Protein AF-A0A4R8L8R7-F1 (afdb_monomer)

Radius of gyration: 17.31 Å; Cα contacts (8 Å, |Δi|>4): 251; chains: 1; bounding box: 50×30×46 Å

Organism: NCBI:txid392010

Nearest PDB structures (foldseek):
  7a1i-assembly2_C  TM=5.055E-01  e=7.158E-01  Trypanosoma brucei equiperdum
  5z4b-assembly1_A  TM=5.239E-01  e=1.113E+00  Finegoldia magna
  2jwu-assembly1_A  TM=5.093E-01  e=4.180E+00  synthetic construct
  4je3-assembly1_B  TM=4.899E-01  e=2.864E+00  Saccharomyces cerevisiae
  2lhd-assembly1_A  TM=4.561E-01  e=6.498E+00  synthetic construct

Foldseek 3Di:
DAKEWEWEADPNDTFTDIDDDDDPVVVVVLVVLLVVLVVVDFLVLVVVLVVLEDEDADDPVLADALNVLVSQCSNQPDVRSLVVVQVVQLVVCVPPQPVVDDPVCRSGPDVVNCCVQAPPVRRGGYHYTPCVCVVVVVHQWYWYQYPPVSDIFIWGDDPSDTDTDD

Mean predicted aligned error: 6.73 Å

Secondary structure (DSSP, 8-state):
-EEEEEEEEETTEEEEEEEEESSHHHHHHHHHHHHHHHHH--HHHHHHHHHT-EEEE--TTT-SSHHHHHHHHHHHHHHHHHHHHHHHHHHHHTTS--TTS-TTTTT---HHHHTTTB-TTT-PBEEEE-HHHHHTT--SEEEEEETTTTEEEEEEEETTEEEE--

Sequence (166 aa):
MHNIFAGFRIQGQVHGCTYTVDSEQQFNKVNERFLNVFNSNDVASLRSIFDSIEWKSFNAEEDTESGVFLLSLLEKGIDGYRRTMRKTLKFLNQGNDHSDLPDEDKYDSTEDDLLNYINPDNGHPRLHDTASDFLDGTALQVYLVDFDTNEIHVLKREGDTMVAVK

pLDDT: mean 85.47, std 12.94, range [51.22, 97.31]

Structure (mmCIF, N/CA/C/O backbone):
data_AF-A0A4R8L8R7-F1
#
_entry.id   AF-A0A4R8L8R7-F1
#
loop_
_atom_site.group_PDB
_atom_site.id
_atom_site.type_symbol
_atom_site.label_atom_id
_atom_site.label_alt_id
_atom_site.label_comp_id
_atom_site.label_asym_id
_atom_site.label_entity_id
_atom_site.label_seq_id
_atom_site.pdbx_PDB_ins_code
_atom_site.Cartn_x
_atom_site.Cartn_y
_atom_site.Cartn_z
_atom_site.occupancy
_atom_site.B_iso_or_equiv
_atom_site.auth_seq_id
_atom_site.auth_comp_id
_atom_site.auth_asym_id
_atom_site.auth_atom_id
_atom_site.pdbx_PDB_model_num
ATOM 1 N N . MET A 1 1 ? 6.069 3.884 18.850 1.00 82.19 1 MET A N 1
ATOM 2 C CA . MET A 1 1 ? 5.828 3.575 17.429 1.00 82.19 1 MET A CA 1
ATOM 3 C C . MET A 1 1 ? 4.333 3.513 17.201 1.00 82.19 1 MET A C 1
ATOM 5 O O . MET A 1 1 ? 3.624 2.998 18.060 1.00 82.19 1 MET A O 1
ATOM 9 N N . HIS A 1 2 ? 3.872 4.103 16.106 1.00 91.31 2 HIS A N 1
ATOM 10 C CA . HIS A 1 2 ? 2.479 4.107 15.679 1.00 91.31 2 HIS A CA 1
ATOM 11 C C . HIS A 1 2 ? 2.399 3.362 14.350 1.00 91.31 2 HIS A C 1
ATOM 13 O O . HIS A 1 2 ? 3.097 3.729 13.405 1.00 91.31 2 HIS A O 1
ATOM 19 N N . ASN A 1 3 ? 1.550 2.339 14.290 1.00 93.62 3 ASN A N 1
ATOM 20 C CA . ASN A 1 3 ? 1.458 1.448 13.139 1.00 93.62 3 ASN A CA 1
ATOM 21 C C . ASN A 1 3 ? 0.131 1.675 12.413 1.00 93.62 3 ASN A C 1
ATOM 23 O O . ASN A 1 3 ? -0.929 1.717 13.047 1.00 93.62 3 ASN A O 1
ATOM 27 N N . ILE A 1 4 ? 0.193 1.797 11.091 1.00 95.94 4 ILE A N 1
ATOM 28 C CA . ILE A 1 4 ? -0.968 1.807 10.201 1.00 95.94 4 ILE A CA 1
ATOM 29 C C . ILE A 1 4 ? -0.858 0.576 9.316 1.00 95.94 4 ILE A C 1
ATOM 31 O O . ILE A 1 4 ? 0.109 0.451 8.574 1.00 95.94 4 ILE A O 1
ATOM 35 N N . PHE A 1 5 ? -1.836 -0.315 9.365 1.00 96.19 5 PHE A N 1
ATOM 36 C CA . PHE A 1 5 ? -1.918 -1.419 8.418 1.00 96.19 5 PHE A CA 1
ATOM 37 C C . PHE A 1 5 ? -2.825 -1.024 7.255 1.00 96.19 5 PHE A C 1
ATOM 39 O O . PHE A 1 5 ? -3.925 -0.508 7.465 1.00 96.19 5 PHE A O 1
ATOM 46 N N . ALA A 1 6 ? -2.378 -1.281 6.032 1.00 97.25 6 ALA A N 1
ATOM 47 C CA . ALA A 1 6 ? -3.201 -1.162 4.840 1.00 97.25 6 ALA A CA 1
ATOM 48 C C . ALA A 1 6 ? -3.121 -2.4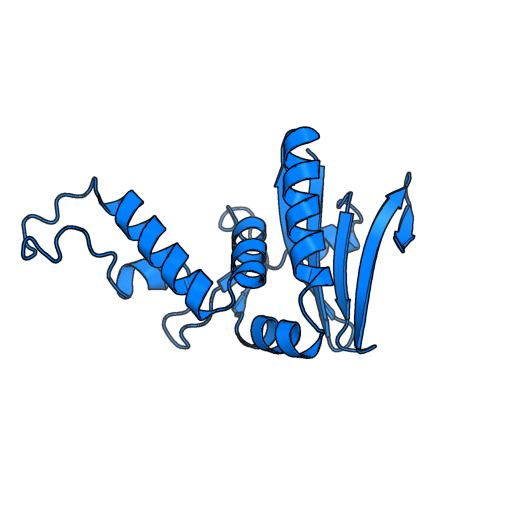56 4.038 1.00 97.25 6 ALA A C 1
ATOM 50 O O . ALA A 1 6 ? -2.035 -2.994 3.827 1.00 97.25 6 ALA A O 1
ATOM 51 N N . GLY A 1 7 ? -4.263 -2.954 3.579 1.00 96.88 7 GLY A N 1
ATOM 52 C CA . GLY A 1 7 ? -4.301 -4.233 2.894 1.00 96.88 7 GLY A CA 1
ATOM 53 C C . GLY A 1 7 ? -5.621 -4.545 2.213 1.00 96.88 7 GLY A C 1
ATOM 54 O O . GLY A 1 7 ? -6.521 -3.711 2.091 1.00 96.88 7 GLY A O 1
ATOM 55 N N . PHE A 1 8 ? -5.711 -5.790 1.779 1.00 97.31 8 PHE A N 1
ATOM 56 C CA . PHE A 1 8 ? -6.780 -6.347 0.977 1.00 97.31 8 PHE A CA 1
ATOM 57 C C . PHE A 1 8 ? -7.211 -7.684 1.574 1.00 97.31 8 PHE A C 1
ATOM 59 O O . PHE A 1 8 ? -6.364 -8.467 2.007 1.00 97.31 8 PHE A O 1
ATOM 66 N N . ARG A 1 9 ? -8.515 -7.960 1.571 1.00 97.19 9 ARG A N 1
ATOM 67 C CA . ARG A 1 9 ? -9.075 -9.278 1.862 1.00 97.19 9 ARG A CA 1
ATOM 68 C C . ARG A 1 9 ? -9.603 -9.911 0.581 1.00 97.19 9 ARG A C 1
ATOM 70 O O . ARG A 1 9 ? -10.334 -9.272 -0.174 1.00 97.19 9 ARG A O 1
ATOM 77 N N . ILE A 1 10 ? -9.211 -11.157 0.341 1.00 96.00 10 ILE A N 1
ATOM 78 C CA . ILE A 1 10 ? -9.658 -11.966 -0.790 1.00 96.00 10 ILE A CA 1
ATOM 79 C C . ILE A 1 10 ? -9.729 -13.435 -0.388 1.00 96.00 10 ILE A C 1
ATOM 81 O O . ILE A 1 10 ? -8.778 -13.98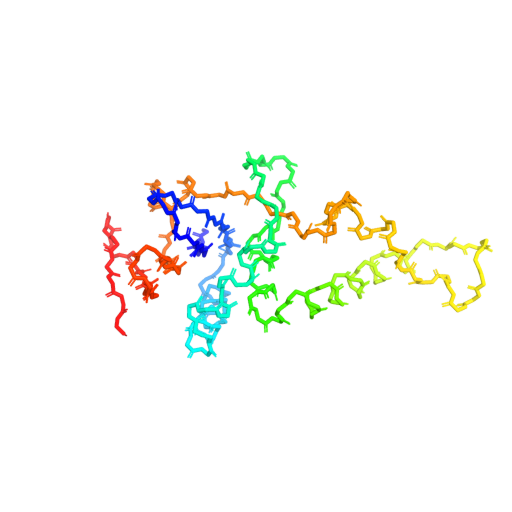4 0.163 1.00 96.00 10 ILE A O 1
ATOM 85 N N . GLN A 1 11 ? -10.856 -14.085 -0.666 1.00 95.19 11 GLN A N 1
ATOM 86 C CA . GLN A 1 11 ? -11.094 -15.495 -0.348 1.00 95.19 11 GLN A CA 1
ATOM 87 C C . GLN A 1 11 ? -10.798 -15.827 1.127 1.00 95.19 11 GLN A C 1
ATOM 89 O O . GLN A 1 11 ? -10.255 -16.884 1.450 1.00 95.19 11 GLN A O 1
ATOM 94 N N . GLY A 1 12 ? -11.142 -14.908 2.034 1.00 93.12 12 GLY A N 1
ATOM 95 C CA . GLY A 1 12 ? -10.901 -15.029 3.471 1.00 93.12 12 GLY A CA 1
ATOM 96 C C . GLY A 1 12 ? -9.447 -14.828 3.917 1.00 93.12 12 GLY A C 1
ATOM 97 O O . GLY A 1 12 ? -9.178 -14.924 5.114 1.00 93.12 12 GLY A O 1
ATOM 98 N N . GLN A 1 13 ? -8.518 -14.536 3.004 1.00 94.88 13 GLN A N 1
ATOM 99 C CA . GLN A 1 13 ? -7.118 -14.237 3.311 1.00 94.88 13 GLN A CA 1
ATOM 100 C C . GLN A 1 13 ? -6.872 -12.731 3.289 1.00 94.88 13 GLN A C 1
ATOM 102 O O . GLN A 1 13 ? -7.475 -12.018 2.491 1.00 94.88 13 GLN A O 1
ATOM 107 N N . VAL A 1 14 ? -6.000 -12.252 4.175 1.00 96.06 14 VAL A N 1
ATOM 108 C CA . VAL A 1 14 ? -5.589 -10.846 4.241 1.00 96.06 14 VAL A CA 1
ATOM 109 C C . VAL A 1 14 ? -4.157 -10.737 3.742 1.00 96.06 14 VAL A C 1
ATOM 111 O O . VAL A 1 14 ? -3.304 -11.491 4.197 1.00 96.06 14 VAL A O 1
ATOM 114 N N . HIS A 1 15 ? -3.923 -9.775 2.856 1.00 97.31 15 HIS A N 1
ATOM 115 C CA . HIS A 1 15 ? -2.604 -9.365 2.387 1.00 97.31 15 HIS A CA 1
ATOM 116 C C . HIS A 1 15 ? -2.438 -7.876 2.632 1.00 97.31 15 HIS A C 1
ATOM 118 O O . HIS A 1 15 ? -3.359 -7.104 2.358 1.00 97.31 15 HIS A O 1
ATOM 124 N N . GLY A 1 16 ? -1.290 -7.434 3.120 1.00 96.62 16 GLY A N 1
ATOM 125 C CA . GLY A 1 16 ? -1.083 -6.006 3.313 1.00 96.62 16 GLY A CA 1
ATOM 126 C C . GLY A 1 16 ? 0.287 -5.656 3.837 1.00 96.62 16 GLY A C 1
ATOM 127 O O . GLY A 1 16 ? 1.128 -6.517 4.062 1.00 96.62 16 GLY A O 1
ATOM 128 N N . CYS A 1 17 ? 0.498 -4.363 4.027 1.00 96.25 17 CYS A N 1
ATOM 129 C CA . CYS A 1 17 ? 1.744 -3.836 4.548 1.00 96.25 17 CYS A CA 1
ATOM 130 C C . CYS A 1 17 ? 1.475 -2.902 5.728 1.00 96.25 17 CYS A C 1
ATOM 132 O O . CYS A 1 17 ? 0.499 -2.143 5.747 1.00 96.25 17 CYS A O 1
ATOM 134 N N . THR A 1 18 ? 2.395 -2.913 6.684 1.00 95.12 18 THR A N 1
ATOM 135 C CA . THR A 1 18 ? 2.384 -2.047 7.855 1.00 95.12 18 THR A CA 1
ATOM 136 C C . THR A 1 18 ? 3.291 -0.855 7.597 1.00 95.12 18 THR A C 1
ATOM 138 O O . THR A 1 18 ? 4.461 -0.990 7.249 1.00 95.12 18 THR A 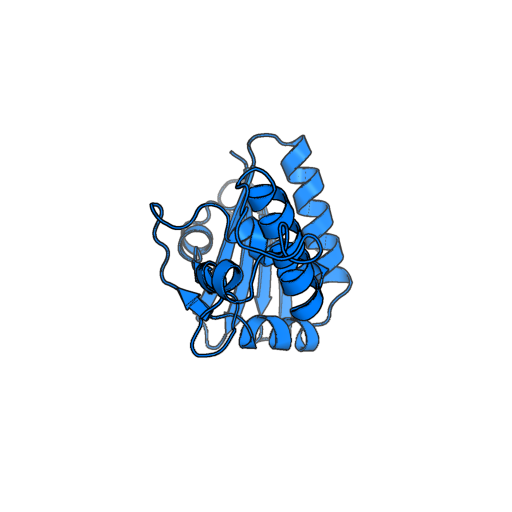O 1
ATOM 141 N N . TYR A 1 19 ? 2.748 0.342 7.778 1.00 95.12 19 TYR A N 1
ATOM 142 C CA . TYR A 1 19 ? 3.499 1.583 7.813 1.00 95.12 19 TYR A CA 1
ATOM 143 C C . TYR A 1 19 ? 3.750 1.960 9.275 1.00 95.12 19 TYR A C 1
ATOM 145 O O . TYR A 1 19 ? 2.816 2.287 10.013 1.00 95.12 19 TYR A O 1
ATOM 153 N N . THR A 1 20 ? 5.020 1.973 9.674 1.00 92.62 20 THR A N 1
ATOM 154 C CA . THR A 1 20 ? 5.453 2.351 11.025 1.00 92.62 20 THR A CA 1
ATOM 155 C C . THR A 1 20 ? 5.990 3.780 11.047 1.00 92.62 20 THR A C 1
ATOM 157 O O . THR A 1 20 ? 6.777 4.171 10.187 1.00 92.62 20 THR A O 1
ATOM 160 N N . VAL A 1 21 ? 5.573 4.576 12.035 1.00 93.25 21 VAL A N 1
ATOM 161 C CA . VAL A 1 21 ? 6.103 5.929 12.280 1.00 93.25 21 VAL A CA 1
ATOM 162 C C . VAL A 1 21 ? 6.379 6.182 13.759 1.00 93.25 21 VAL A C 1
ATOM 164 O O . VAL A 1 21 ? 5.750 5.608 14.654 1.00 93.25 21 VAL A O 1
ATOM 167 N N . ASP A 1 22 ? 7.292 7.111 14.033 1.00 92.88 22 ASP A N 1
ATOM 168 C CA . ASP A 1 22 ? 7.793 7.348 15.390 1.00 92.88 22 ASP A CA 1
ATOM 169 C C . ASP A 1 22 ? 7.050 8.446 16.153 1.00 92.88 22 ASP A C 1
ATOM 171 O O . ASP A 1 22 ? 7.153 8.527 17.376 1.00 92.88 22 ASP A O 1
ATOM 175 N N . SER A 1 23 ? 6.253 9.267 15.466 1.00 94.19 23 SER A N 1
ATOM 176 C CA . SER A 1 23 ? 5.557 10.404 16.077 1.00 94.19 23 SER A CA 1
ATOM 177 C C . SER A 1 23 ? 4.079 10.463 15.707 1.00 94.19 23 SER A C 1
ATOM 179 O O . SER A 1 23 ? 3.683 10.108 14.598 1.00 94.19 23 SER A O 1
ATOM 181 N N . GLU A 1 24 ? 3.267 10.983 16.628 1.00 94.06 24 GLU A N 1
ATOM 182 C CA . GLU A 1 24 ? 1.833 11.207 16.416 1.00 94.06 24 GLU A CA 1
ATOM 183 C C . GLU A 1 24 ? 1.571 12.182 15.253 1.00 94.06 24 GLU A C 1
ATOM 185 O O . GLU A 1 24 ? 0.660 11.986 14.454 1.00 94.06 24 GLU A O 1
ATOM 190 N N . GLN A 1 25 ? 2.417 13.204 15.087 1.00 94.88 25 GLN A N 1
ATOM 191 C CA . GLN A 1 25 ? 2.298 14.147 13.973 1.00 94.88 25 GLN A CA 1
ATOM 192 C C . GLN A 1 25 ? 2.497 13.462 12.611 1.00 94.88 25 GLN A C 1
ATOM 194 O O . GLN A 1 25 ? 1.733 13.711 11.677 1.00 94.88 25 GLN A O 1
ATOM 199 N N . GLN A 1 26 ? 3.512 12.598 12.483 1.00 95.00 26 GLN A N 1
ATOM 200 C CA . GLN A 1 26 ? 3.713 11.812 11.262 1.00 95.00 26 GLN A CA 1
ATOM 201 C C . GLN A 1 26 ? 2.578 10.814 11.059 1.00 95.00 26 GLN A C 1
ATOM 203 O O . GLN A 1 26 ? 2.105 10.678 9.934 1.00 95.00 26 GLN A O 1
ATOM 208 N N . PHE A 1 27 ? 2.113 10.173 12.134 1.00 95.31 27 PHE A N 1
ATOM 209 C CA . PHE A 1 27 ? 0.975 9.261 12.088 1.00 95.31 27 PHE A CA 1
ATOM 210 C C . PHE A 1 27 ? -0.254 9.949 11.507 1.00 95.31 27 PHE A C 1
ATOM 212 O O . PHE A 1 27 ? -0.781 9.475 10.509 1.00 95.31 27 PHE A O 1
ATOM 219 N N . ASN A 1 28 ? -0.647 11.108 12.040 1.00 95.56 28 ASN A N 1
ATOM 220 C CA . ASN A 1 28 ? -1.803 11.855 11.546 1.00 95.56 28 ASN A CA 1
ATOM 221 C C . ASN A 1 28 ? -1.654 12.223 10.063 1.00 95.56 28 ASN A C 1
ATOM 223 O O . ASN A 1 28 ? -2.578 12.018 9.281 1.00 95.56 28 ASN A O 1
ATOM 227 N N . LYS A 1 29 ? -0.462 12.667 9.645 1.00 96.44 29 LYS A N 1
ATOM 228 C CA . LYS A 1 29 ? -0.183 12.995 8.240 1.00 96.44 29 LYS A CA 1
ATOM 229 C C . LYS A 1 29 ? -0.293 11.780 7.311 1.00 96.44 29 LYS A C 1
ATOM 231 O O . LYS A 1 29 ? -0.824 11.894 6.211 1.00 96.44 29 LYS A O 1
ATOM 236 N N . VAL A 1 30 ? 0.252 10.629 7.706 1.00 95.44 30 VAL A N 1
ATOM 237 C CA . VAL A 1 30 ? 0.178 9.394 6.904 1.00 95.44 30 VAL A CA 1
ATOM 238 C C . VAL A 1 30 ? -1.251 8.850 6.898 1.00 95.44 30 VAL A C 1
ATOM 240 O O . VAL A 1 30 ? -1.749 8.438 5.854 1.00 9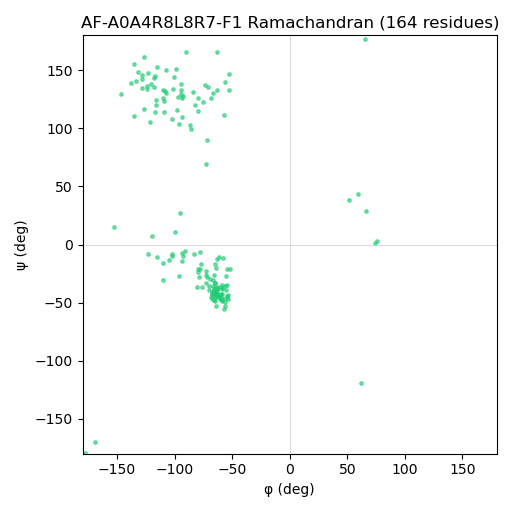5.44 30 VAL A O 1
ATOM 243 N N . ASN A 1 31 ? -1.941 8.931 8.032 1.00 95.50 31 ASN A N 1
ATOM 244 C CA . ASN A 1 31 ? -3.333 8.542 8.183 1.00 95.50 31 ASN A CA 1
ATOM 245 C C . ASN A 1 31 ? -4.259 9.323 7.237 1.00 95.50 31 ASN A C 1
ATOM 247 O O . ASN A 1 31 ? -5.066 8.725 6.534 1.00 95.50 31 ASN A O 1
ATOM 251 N N . GLU A 1 32 ? -4.096 10.646 7.151 1.00 96.06 32 GLU A N 1
ATOM 252 C CA . GLU A 1 32 ? -4.833 11.489 6.199 1.00 96.06 32 GLU A CA 1
ATOM 253 C C . GLU A 1 32 ? -4.599 11.074 4.740 1.00 96.06 32 GLU A C 1
ATOM 255 O O . GLU A 1 32 ? -5.528 11.090 3.934 1.00 96.06 32 GLU A O 1
ATOM 260 N N . ARG A 1 33 ? -3.375 10.663 4.385 1.00 96.88 33 ARG A N 1
ATOM 261 C CA . ARG A 1 33 ? -3.066 10.175 3.031 1.00 96.88 33 ARG A CA 1
ATOM 262 C C . ARG A 1 33 ? -3.810 8.881 2.715 1.00 96.88 33 ARG A C 1
ATOM 264 O O . ARG A 1 33 ? -4.429 8.797 1.658 1.00 96.88 33 ARG A O 1
ATOM 271 N N . PHE A 1 34 ? -3.815 7.917 3.637 1.00 96.06 34 PHE A N 1
ATOM 272 C CA . PHE A 1 34 ? -4.612 6.698 3.481 1.00 96.06 34 PHE A CA 1
ATOM 273 C C . PHE A 1 34 ? -6.112 7.004 3.391 1.00 96.06 34 PHE A C 1
ATOM 275 O O . PHE A 1 34 ? -6.765 6.519 2.471 1.00 96.06 34 PHE A O 1
ATOM 282 N N . LEU A 1 35 ? -6.657 7.870 4.253 1.00 94.69 35 LEU A N 1
ATOM 283 C CA . LEU A 1 35 ? -8.061 8.296 4.150 1.00 94.69 35 LEU A CA 1
ATOM 284 C C . LEU A 1 35 ? -8.379 8.875 2.771 1.00 94.69 35 LEU A C 1
ATOM 286 O O . LEU A 1 35 ? -9.378 8.503 2.163 1.00 94.69 35 LEU A O 1
ATOM 290 N N . ASN A 1 36 ? -7.522 9.753 2.250 1.00 95.25 36 ASN A N 1
ATOM 291 C CA . ASN A 1 36 ? -7.730 10.359 0.938 1.00 95.25 36 ASN A CA 1
ATOM 292 C C . ASN A 1 36 ? -7.740 9.316 -0.183 1.00 95.25 36 ASN A C 1
ATOM 294 O O . ASN A 1 36 ? -8.616 9.371 -1.044 1.00 95.25 36 ASN A O 1
ATOM 298 N N . VAL A 1 37 ? -6.815 8.352 -0.165 1.00 93.62 37 VAL A N 1
ATOM 299 C CA . VAL A 1 37 ? -6.796 7.233 -1.120 1.00 93.62 37 VAL A CA 1
ATOM 300 C C . VAL A 1 37 ? -8.114 6.466 -1.071 1.00 93.62 37 VAL A C 1
ATOM 302 O O . VAL A 1 37 ? -8.777 6.322 -2.094 1.00 93.62 37 VAL A O 1
ATOM 305 N N . PHE A 1 38 ? -8.505 5.986 0.107 1.00 90.94 38 PHE A N 1
ATOM 306 C CA . PHE A 1 38 ? -9.645 5.081 0.243 1.00 90.94 38 PHE A CA 1
ATOM 307 C C . PHE A 1 38 ? -10.994 5.792 0.041 1.00 90.94 38 PHE A C 1
ATOM 309 O O . PHE A 1 38 ? -11.955 5.154 -0.370 1.00 90.94 38 PHE A O 1
ATOM 316 N N . ASN A 1 39 ? -11.061 7.112 0.241 1.00 90.12 39 ASN A N 1
ATOM 317 C CA . ASN A 1 39 ? -12.239 7.923 -0.087 1.00 90.12 39 ASN A CA 1
ATOM 318 C C . ASN A 1 39 ? -12.350 8.275 -1.579 1.00 90.12 39 ASN A C 1
ATOM 320 O O . ASN A 1 39 ? -13.435 8.617 -2.046 1.00 90.12 39 ASN A O 1
ATOM 324 N N . SER A 1 40 ? -11.235 8.270 -2.317 1.00 89.44 40 SER A N 1
ATOM 325 C CA . SER A 1 40 ? -11.186 8.695 -3.726 1.00 89.44 40 SER A CA 1
ATOM 326 C C . SER A 1 40 ? -11.148 7.543 -4.728 1.00 89.44 40 SER A C 1
ATOM 328 O O . SER A 1 40 ? -11.280 7.787 -5.926 1.00 89.44 40 SER A O 1
ATOM 330 N N . ASN A 1 41 ? -10.997 6.306 -4.256 1.00 89.25 41 ASN A N 1
ATOM 331 C CA . ASN A 1 41 ? -10.954 5.110 -5.087 1.00 89.25 41 ASN A CA 1
ATOM 332 C C . ASN A 1 41 ? -12.130 4.187 -4.767 1.00 89.25 41 ASN A C 1
ATOM 334 O O . ASN A 1 41 ? -12.537 4.056 -3.615 1.00 89.25 41 ASN A O 1
ATOM 338 N N . ASP A 1 42 ? -12.649 3.513 -5.790 1.00 91.81 42 ASP A N 1
ATOM 339 C CA . ASP A 1 42 ? -13.604 2.426 -5.612 1.00 91.81 42 ASP A CA 1
ATOM 340 C C . ASP A 1 42 ? -12.890 1.070 -5.478 1.00 91.81 42 ASP A C 1
ATOM 342 O O . ASP A 1 42 ? -11.704 0.912 -5.785 1.00 91.81 42 ASP A O 1
ATOM 346 N N . VAL A 1 43 ? -13.632 0.062 -5.015 1.00 93.56 43 VAL A N 1
ATOM 347 C CA . VAL A 1 43 ? -13.105 -1.297 -4.815 1.00 93.56 43 VAL A CA 1
ATOM 348 C C . VAL A 1 43 ? -12.565 -1.892 -6.122 1.00 93.56 43 VAL A C 1
ATOM 350 O O . VAL A 1 43 ? -11.551 -2.587 -6.107 1.00 93.56 43 VAL A O 1
ATOM 353 N N . ALA A 1 44 ? -13.184 -1.585 -7.267 1.00 92.94 44 ALA A N 1
ATOM 354 C CA . ALA A 1 44 ? -12.751 -2.083 -8.572 1.00 92.94 44 ALA A CA 1
ATOM 355 C C . ALA A 1 44 ? -11.373 -1.532 -8.984 1.00 92.94 44 ALA A C 1
ATOM 357 O O . ALA A 1 44 ? -10.515 -2.284 -9.449 1.00 92.94 44 ALA A O 1
ATOM 358 N N . SER A 1 45 ? -11.127 -0.240 -8.767 1.00 91.50 45 SER A N 1
ATOM 359 C CA . SER A 1 45 ? -9.832 0.396 -9.029 1.00 91.50 45 SER A CA 1
ATOM 360 C C . SER A 1 45 ? -8.748 -0.167 -8.111 1.00 91.50 45 SER A C 1
ATOM 362 O O . SER A 1 45 ? -7.648 -0.487 -8.563 1.00 91.50 45 SER A O 1
ATOM 364 N N . LEU A 1 46 ? -9.077 -0.371 -6.833 1.00 94.81 46 LEU A N 1
ATOM 365 C CA . LEU A 1 46 ? -8.172 -0.970 -5.848 1.00 94.81 46 LEU A CA 1
ATOM 366 C C . LEU A 1 46 ? -7.873 -2.444 -6.155 1.00 94.81 46 LEU A C 1
ATOM 368 O O . LEU A 1 46 ? -6.760 -2.907 -5.902 1.00 94.81 46 LEU A O 1
ATOM 372 N N . ARG A 1 47 ? -8.818 -3.168 -6.768 1.00 95.69 47 ARG A N 1
ATOM 373 C CA . ARG A 1 47 ? -8.596 -4.541 -7.234 1.00 95.69 47 ARG A CA 1
ATOM 374 C C . ARG A 1 47 ? -7.531 -4.622 -8.323 1.00 95.69 47 ARG A C 1
ATOM 376 O O . ARG A 1 47 ? -6.660 -5.480 -8.245 1.00 95.69 47 ARG A O 1
ATOM 383 N N . SER A 1 48 ? -7.548 -3.695 -9.279 1.00 93.81 48 SER A N 1
ATOM 384 C CA . SER A 1 48 ? -6.516 -3.614 -10.324 1.00 93.81 48 SER A CA 1
ATOM 385 C C . SER A 1 48 ? -5.110 -3.414 -9.739 1.00 93.81 48 SER A C 1
ATOM 387 O O . SER A 1 48 ? -4.142 -4.026 -10.195 1.00 93.81 48 SER A O 1
ATOM 389 N N . ILE A 1 49 ? -4.996 -2.602 -8.680 1.00 94.81 49 ILE A N 1
ATOM 390 C CA . ILE A 1 49 ? -3.732 -2.413 -7.957 1.00 94.81 49 ILE A CA 1
ATOM 391 C C . ILE A 1 49 ? -3.310 -3.714 -7.269 1.00 94.81 49 ILE A C 1
ATOM 393 O O . ILE A 1 49 ? -2.163 -4.124 -7.428 1.00 94.81 49 ILE A O 1
ATOM 397 N N . PHE A 1 50 ? -4.225 -4.376 -6.554 1.00 96.12 50 PHE A N 1
ATOM 398 C CA . PHE A 1 50 ? -3.950 -5.654 -5.894 1.00 96.12 50 PHE A CA 1
ATOM 399 C C . PHE A 1 50 ? -3.441 -6.720 -6.874 1.00 96.12 50 PHE A C 1
ATOM 401 O O . PHE A 1 50 ? -2.399 -7.321 -6.626 1.00 96.12 50 PHE A O 1
ATOM 408 N N . ASP A 1 51 ? -4.126 -6.909 -8.006 1.00 95.31 51 ASP A N 1
ATOM 409 C CA . ASP A 1 51 ? -3.769 -7.922 -9.011 1.00 95.31 51 ASP A CA 1
ATOM 410 C C . ASP A 1 51 ? -2.405 -7.637 -9.682 1.00 95.31 51 ASP A C 1
ATOM 412 O O . ASP A 1 51 ? -1.797 -8.523 -10.285 1.00 95.31 51 ASP A O 1
ATOM 416 N N . SER A 1 52 ? -1.904 -6.404 -9.563 1.00 94.06 52 SER A N 1
ATOM 417 C CA . SER A 1 52 ? -0.611 -5.980 -10.105 1.00 94.06 52 SER A CA 1
ATOM 418 C C . SER A 1 52 ? 0.553 -6.154 -9.123 1.00 94.06 52 SER A C 1
ATOM 420 O O . SER A 1 52 ? 1.691 -5.908 -9.510 1.00 94.06 52 SER A O 1
ATOM 422 N N . ILE A 1 53 ? 0.305 -6.540 -7.868 1.00 94.56 53 ILE A N 1
ATOM 423 C CA . ILE A 1 53 ? 1.340 -6.725 -6.839 1.00 94.56 53 ILE A CA 1
ATOM 424 C C . ILE A 1 53 ? 1.763 -8.197 -6.790 1.00 94.56 53 ILE A C 1
ATOM 426 O O . ILE A 1 53 ? 0.933 -9.103 -6.825 1.00 94.56 53 ILE A O 1
ATOM 430 N N . GLU A 1 54 ? 3.064 -8.449 -6.663 1.00 93.69 54 GLU A N 1
ATOM 431 C CA . GLU A 1 54 ? 3.571 -9.744 -6.215 1.00 93.69 54 GLU A CA 1
ATOM 432 C C . GLU A 1 54 ? 3.792 -9.712 -4.698 1.00 93.69 54 GLU A C 1
ATOM 434 O O . GLU A 1 54 ? 4.723 -9.071 -4.205 1.00 93.69 54 GLU A O 1
ATOM 439 N N . TRP A 1 55 ? 2.955 -10.442 -3.963 1.00 94.00 55 TRP A N 1
ATOM 440 C CA . TRP A 1 55 ? 3.087 -10.592 -2.517 1.00 94.00 55 TRP A CA 1
ATOM 441 C C . TRP A 1 55 ? 4.162 -11.622 -2.167 1.00 94.00 55 TRP A C 1
ATOM 443 O O . TRP A 1 55 ? 4.127 -12.769 -2.621 1.00 94.00 55 TRP A O 1
ATOM 453 N N . LYS A 1 56 ? 5.120 -11.212 -1.339 1.00 92.69 56 LYS A N 1
ATOM 454 C CA . LYS A 1 56 ? 6.153 -12.072 -0.759 1.00 92.69 56 LYS A CA 1
ATOM 455 C C . LYS A 1 56 ? 5.873 -12.284 0.719 1.00 92.69 56 LYS A C 1
ATOM 457 O O . LYS A 1 56 ? 5.350 -11.401 1.388 1.00 92.69 56 LYS A O 1
ATOM 462 N N . SER A 1 57 ? 6.270 -13.438 1.248 1.00 90.81 57 SER A N 1
ATOM 463 C CA . SER A 1 57 ? 6.285 -13.635 2.697 1.00 90.81 57 SER A CA 1
ATOM 464 C C . SER A 1 57 ? 7.144 -12.558 3.359 1.00 90.81 57 SER A C 1
ATOM 466 O O . SER A 1 57 ? 8.195 -12.179 2.831 1.00 90.81 57 SER A O 1
ATOM 468 N N . PHE A 1 58 ? 6.684 -12.053 4.501 1.00 90.00 58 PHE A N 1
ATOM 469 C CA . PHE A 1 58 ? 7.441 -11.062 5.245 1.00 90.00 58 PHE A CA 1
ATOM 470 C C . PHE A 1 58 ? 8.777 -11.620 5.729 1.00 90.00 58 PHE A C 1
ATOM 472 O O . PHE A 1 58 ? 8.853 -12.715 6.290 1.00 90.00 58 PHE A O 1
ATOM 479 N N . ASN A 1 59 ? 9.820 -10.826 5.512 1.00 86.44 59 ASN A N 1
ATOM 480 C CA . ASN A 1 59 ? 11.154 -11.048 6.030 1.00 86.44 59 ASN A CA 1
ATOM 481 C C . ASN A 1 59 ? 11.670 -9.710 6.567 1.00 86.44 59 ASN A C 1
ATOM 483 O O . ASN A 1 59 ? 11.943 -8.802 5.790 1.00 86.44 59 ASN A O 1
ATOM 487 N N . ALA A 1 60 ? 11.809 -9.592 7.888 1.00 83.94 60 ALA A N 1
ATOM 488 C CA . ALA A 1 60 ? 12.231 -8.351 8.537 1.00 83.94 60 ALA A CA 1
ATOM 489 C C . ALA A 1 60 ? 13.658 -7.906 8.161 1.00 83.94 60 ALA A C 1
ATOM 491 O O . ALA A 1 60 ? 13.998 -6.742 8.348 1.00 83.94 60 ALA A O 1
ATOM 492 N N . GLU A 1 61 ? 14.500 -8.816 7.659 1.00 84.00 61 GLU A N 1
ATOM 493 C CA . GLU A 1 61 ? 15.844 -8.476 7.174 1.00 84.00 61 GLU A CA 1
ATOM 494 C C . GLU A 1 61 ? 15.818 -7.834 5.777 1.00 84.00 61 GLU A C 1
ATOM 496 O O . GLU A 1 61 ? 16.762 -7.140 5.403 1.00 84.00 61 GLU A O 1
ATOM 501 N N . GLU A 1 62 ? 14.743 -8.052 5.014 1.00 77.44 62 GLU A N 1
ATOM 502 C CA . GLU A 1 62 ? 14.591 -7.598 3.625 1.00 77.44 62 GLU A CA 1
ATOM 503 C C . GLU A 1 62 ? 13.556 -6.474 3.480 1.00 77.44 62 GLU A C 1
ATOM 505 O O . GLU A 1 62 ? 13.693 -5.617 2.607 1.00 77.44 62 GLU A O 1
ATOM 510 N N . ASP A 1 63 ? 12.530 -6.449 4.333 1.00 80.06 63 ASP A N 1
ATOM 511 C CA . ASP A 1 63 ? 11.461 -5.460 4.268 1.00 80.06 63 ASP A CA 1
ATOM 512 C C . ASP A 1 63 ? 11.828 -4.183 5.020 1.00 80.06 63 ASP A C 1
ATOM 514 O O . ASP A 1 63 ? 11.698 -4.080 6.241 1.00 80.06 63 ASP A O 1
ATOM 518 N N . THR A 1 64 ? 12.265 -3.181 4.270 1.00 73.44 64 THR A N 1
ATOM 519 C CA . THR A 1 64 ? 12.577 -1.867 4.831 1.00 73.44 64 THR A CA 1
ATOM 520 C C . THR A 1 64 ? 11.425 -0.875 4.693 1.00 73.44 64 THR A C 1
ATOM 522 O O . THR A 1 64 ? 11.324 0.045 5.504 1.00 73.44 64 THR A O 1
ATOM 525 N N . GLU A 1 65 ? 10.557 -1.023 3.683 1.00 86.50 65 GLU A N 1
ATOM 526 C CA . GLU A 1 65 ? 9.654 0.057 3.258 1.00 86.50 65 GLU A CA 1
ATOM 527 C C . GLU A 1 65 ? 8.334 -0.404 2.589 1.00 86.50 65 GLU A C 1
ATOM 529 O O . GLU A 1 65 ? 7.643 0.428 1.993 1.00 86.50 65 GLU A O 1
ATOM 534 N N . SER A 1 66 ? 7.905 -1.676 2.682 1.00 90.81 66 SER A N 1
ATOM 535 C CA . SER A 1 66 ? 6.707 -2.155 1.949 1.00 90.81 66 SER A CA 1
ATOM 536 C C . SER A 1 66 ? 5.435 -1.341 2.243 1.00 90.81 66 SER A C 1
ATOM 538 O O . SER A 1 66 ? 4.664 -1.048 1.327 1.00 90.81 66 SER A O 1
ATOM 540 N N . GLY A 1 67 ? 5.239 -0.866 3.48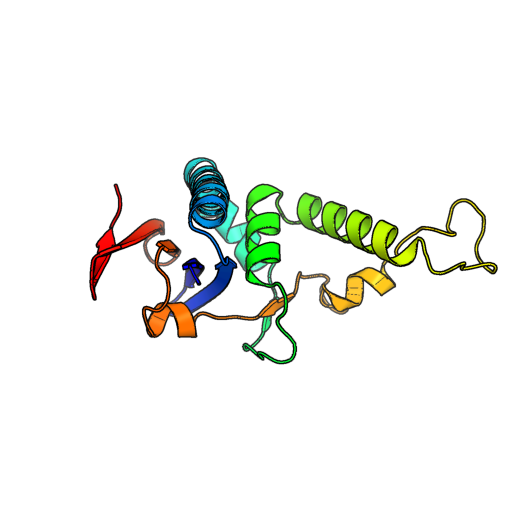1 1.00 91.81 67 GLY A N 1
ATOM 541 C CA . GLY A 1 67 ? 4.132 0.040 3.829 1.00 91.81 67 GLY A CA 1
ATOM 542 C C . GLY A 1 67 ? 4.187 1.394 3.106 1.00 91.81 67 GLY A C 1
ATOM 543 O O . GLY A 1 67 ? 3.157 1.921 2.673 1.00 91.81 67 GLY A O 1
ATOM 544 N N . VAL A 1 68 ? 5.390 1.946 2.916 1.00 92.50 68 VAL A N 1
ATOM 545 C CA . VAL A 1 68 ? 5.623 3.188 2.158 1.00 92.50 68 VAL A CA 1
ATOM 546 C C . VAL A 1 68 ? 5.301 2.974 0.684 1.00 92.50 68 VAL A C 1
ATOM 548 O O . VAL A 1 68 ? 4.640 3.804 0.049 1.00 92.50 68 VAL A O 1
ATOM 551 N N . PHE A 1 69 ? 5.752 1.845 0.141 1.00 91.62 69 PHE A N 1
ATOM 552 C CA . PHE A 1 69 ? 5.549 1.493 -1.255 1.00 91.62 69 PHE A CA 1
ATOM 553 C C . PHE A 1 69 ? 4.084 1.222 -1.569 1.00 91.62 69 PHE A C 1
ATOM 555 O O . PHE A 1 69 ? 3.593 1.740 -2.573 1.00 91.62 69 PHE A O 1
ATOM 562 N N . LEU A 1 70 ? 3.366 0.520 -0.689 1.00 95.06 70 LEU A N 1
ATOM 563 C CA . LEU A 1 70 ? 1.932 0.298 -0.836 1.00 95.06 70 LEU A CA 1
ATOM 564 C C . LEU A 1 70 ? 1.158 1.620 -0.863 1.00 95.06 70 LEU A C 1
ATOM 566 O O . LEU A 1 70 ? 0.345 1.830 -1.759 1.00 95.06 70 LEU A O 1
ATOM 570 N N . LEU A 1 71 ? 1.441 2.554 0.052 1.00 95.69 71 LEU A N 1
ATOM 571 C CA . LEU A 1 71 ? 0.789 3.868 0.032 1.00 95.69 71 LEU A CA 1
ATOM 572 C C . LEU A 1 71 ? 1.060 4.620 -1.283 1.00 95.69 71 LEU A C 1
ATOM 574 O O . LEU A 1 71 ? 0.146 5.190 -1.872 1.00 95.69 71 LEU A O 1
ATOM 578 N N . SER A 1 72 ? 2.300 4.592 -1.775 1.00 93.31 72 SER A N 1
ATOM 579 C CA . SER A 1 72 ? 2.667 5.227 -3.049 1.00 93.31 72 SER A CA 1
ATOM 580 C C . SER A 1 72 ? 1.958 4.583 -4.251 1.00 93.31 72 SER A C 1
ATOM 582 O O . SER A 1 72 ? 1.489 5.298 -5.139 1.00 93.31 72 SER A O 1
ATOM 584 N N . LEU A 1 73 ? 1.843 3.248 -4.269 1.00 93.62 73 LEU A N 1
ATOM 585 C CA . LEU A 1 73 ? 1.074 2.491 -5.266 1.00 93.62 73 LEU A CA 1
ATOM 586 C C . LEU A 1 73 ? -0.392 2.908 -5.268 1.00 93.62 73 LEU A C 1
ATOM 588 O O . LEU A 1 73 ? -0.948 3.203 -6.324 1.00 93.62 73 LEU A O 1
ATOM 592 N N . LEU A 1 74 ? -0.993 2.980 -4.086 1.00 94.81 74 LEU A N 1
ATOM 593 C CA . LEU A 1 74 ? -2.385 3.357 -3.909 1.00 94.81 74 LEU A CA 1
ATOM 594 C C . LEU A 1 74 ? -2.673 4.809 -4.330 1.00 94.81 74 LEU A C 1
ATOM 596 O O . LEU A 1 74 ? -3.694 5.081 -4.952 1.00 94.81 74 LEU A O 1
ATOM 600 N N . GLU A 1 75 ? -1.771 5.748 -4.039 1.00 94.38 75 GLU A N 1
ATOM 601 C CA . GLU A 1 75 ? -1.940 7.163 -4.404 1.00 94.38 75 GLU A CA 1
ATOM 602 C C . GLU A 1 75 ? -1.761 7.441 -5.899 1.00 94.38 75 GLU A C 1
ATOM 604 O O . GLU A 1 75 ? -2.348 8.383 -6.434 1.00 94.38 75 GLU A O 1
ATOM 609 N N . LYS A 1 76 ? -0.876 6.694 -6.566 1.00 91.38 76 LYS A N 1
ATOM 610 C CA . LYS A 1 76 ? -0.387 7.040 -7.910 1.00 91.38 76 LYS A CA 1
ATOM 611 C C . LYS A 1 76 ? -0.793 6.040 -8.989 1.00 91.38 76 LYS A C 1
ATOM 613 O O . LYS A 1 76 ? -0.565 6.314 -10.170 1.00 91.38 76 LYS A O 1
ATOM 618 N N . GLY A 1 77 ? -1.323 4.884 -8.597 1.00 90.75 77 GLY A N 1
ATOM 619 C CA . GLY A 1 77 ? -1.463 3.724 -9.468 1.00 90.75 77 GLY A CA 1
ATOM 620 C C . GLY A 1 77 ? -0.110 3.147 -9.905 1.00 90.75 77 GLY A C 1
ATOM 621 O O . GLY A 1 77 ? 0.963 3.686 -9.613 1.00 90.75 77 GLY A O 1
ATOM 622 N N . ILE A 1 78 ? -0.162 2.045 -10.654 1.00 88.25 78 ILE A N 1
ATOM 623 C CA . ILE A 1 78 ? 1.017 1.260 -11.057 1.00 88.25 78 ILE A CA 1
ATOM 624 C C . ILE A 1 78 ? 2.028 2.091 -11.859 1.00 88.25 78 ILE A C 1
ATOM 626 O O . ILE A 1 78 ? 3.215 2.133 -11.525 1.00 88.25 78 ILE A O 1
ATOM 630 N N . ASP A 1 79 ? 1.567 2.818 -12.877 1.00 86.50 79 ASP A N 1
ATOM 631 C CA . ASP A 1 79 ? 2.443 3.623 -13.737 1.00 86.50 79 ASP A CA 1
ATOM 632 C C . ASP A 1 79 ? 3.080 4.796 -12.984 1.00 86.50 79 ASP A C 1
ATOM 634 O O . ASP A 1 79 ? 4.262 5.116 -13.162 1.00 86.50 79 ASP A O 1
ATOM 638 N N . GLY A 1 80 ? 2.300 5.449 -12.121 1.00 86.19 80 GLY A N 1
ATOM 639 C CA . GLY A 1 80 ? 2.770 6.571 -11.319 1.00 86.19 80 GLY A CA 1
ATOM 640 C C . GLY A 1 80 ? 3.761 6.138 -10.236 1.00 86.19 80 GLY A C 1
ATOM 641 O O . GLY A 1 80 ? 4.737 6.855 -9.977 1.00 86.19 80 GLY A O 1
ATOM 642 N N . TYR A 1 81 ? 3.564 4.955 -9.653 1.00 88.00 81 TYR A N 1
ATOM 643 C CA . TYR A 1 81 ? 4.515 4.324 -8.744 1.00 88.00 81 TYR A CA 1
ATOM 644 C C . TYR A 1 81 ? 5.827 3.986 -9.452 1.00 88.00 81 TYR A C 1
ATOM 646 O O . TYR A 1 81 ? 6.875 4.474 -9.033 1.00 88.00 81 TYR A O 1
ATOM 654 N N . ARG A 1 82 ? 5.782 3.264 -10.580 1.00 84.31 82 ARG A N 1
ATOM 655 C CA . ARG A 1 82 ? 6.974 2.928 -11.382 1.00 84.31 82 ARG A CA 1
ATOM 656 C C . ARG A 1 82 ? 7.780 4.168 -11.761 1.00 84.31 82 ARG A C 1
ATOM 658 O O . ARG A 1 82 ? 9.001 4.193 -11.621 1.00 84.31 82 ARG A O 1
ATOM 665 N N . ARG A 1 83 ? 7.099 5.241 -12.179 1.00 83.38 83 ARG A N 1
ATOM 666 C CA . ARG A 1 83 ? 7.743 6.528 -12.489 1.00 83.38 83 ARG A CA 1
ATOM 667 C C . ARG A 1 83 ? 8.400 7.159 -11.261 1.00 83.38 83 ARG A C 1
ATOM 669 O O . ARG A 1 83 ? 9.453 7.776 -11.387 1.00 83.38 83 ARG A O 1
ATOM 676 N N . THR A 1 84 ? 7.765 7.052 -10.09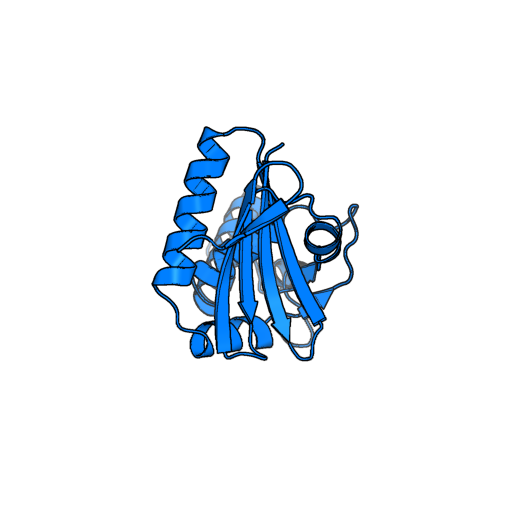8 1.00 83.56 84 THR A N 1
ATOM 677 C CA . THR A 1 84 ? 8.301 7.573 -8.834 1.00 83.56 84 THR A CA 1
ATOM 678 C C . THR A 1 84 ? 9.530 6.777 -8.410 1.00 83.56 84 THR A C 1
ATOM 680 O O . THR A 1 84 ? 10.550 7.387 -8.115 1.00 83.56 84 THR A O 1
ATOM 683 N N . MET A 1 85 ? 9.473 5.446 -8.485 1.00 81.44 85 MET A N 1
ATOM 684 C CA . MET A 1 85 ? 10.596 4.571 -8.155 1.00 81.44 85 MET A CA 1
ATOM 685 C C . MET A 1 85 ? 11.804 4.837 -9.059 1.00 81.44 85 MET A C 1
ATOM 687 O O . MET A 1 85 ? 12.894 5.077 -8.553 1.00 81.44 85 MET A O 1
ATOM 691 N N . ARG A 1 86 ? 11.603 4.942 -10.382 1.00 78.12 86 ARG A N 1
ATOM 692 C CA . ARG A 1 86 ? 12.661 5.368 -11.319 1.00 78.12 86 ARG A CA 1
ATOM 693 C C . ARG A 1 86 ? 13.301 6.696 -10.912 1.00 78.12 86 ARG A C 1
ATOM 695 O O . ARG A 1 86 ? 14.516 6.820 -10.871 1.00 78.12 86 ARG A O 1
ATOM 702 N N . LYS A 1 87 ? 12.496 7.705 -10.566 1.00 76.44 87 LYS A N 1
ATOM 703 C CA . LYS A 1 87 ? 13.027 9.007 -10.126 1.00 76.44 87 LYS A CA 1
ATOM 704 C C . LYS A 1 87 ? 13.836 8.907 -8.831 1.00 76.44 87 LYS A C 1
ATOM 706 O O . LYS A 1 87 ? 14.859 9.576 -8.721 1.00 76.44 87 LYS A O 1
ATOM 711 N N . THR A 1 88 ? 13.384 8.101 -7.872 1.00 78.31 88 THR A N 1
ATOM 712 C CA . THR A 1 88 ? 14.105 7.864 -6.615 1.00 78.31 88 THR A CA 1
ATOM 713 C C . THR A 1 88 ? 15.433 7.164 -6.875 1.00 78.31 88 THR A C 1
ATOM 715 O O . THR A 1 88 ? 16.461 7.643 -6.413 1.00 78.31 88 THR A O 1
ATOM 718 N N . LEU A 1 89 ? 15.435 6.094 -7.672 1.00 74.19 89 LEU A N 1
ATOM 719 C CA . LEU A 1 89 ? 16.651 5.366 -8.042 1.00 74.19 89 LEU A CA 1
ATOM 720 C C . LEU A 1 89 ? 17.635 6.263 -8.793 1.00 74.19 89 LEU A C 1
ATOM 722 O O . LEU A 1 89 ? 18.809 6.298 -8.448 1.00 74.19 89 LEU A O 1
ATOM 726 N N . LYS A 1 90 ? 17.146 7.078 -9.735 1.00 70.44 90 LYS A N 1
ATOM 727 C CA . LYS A 1 90 ? 17.938 8.108 -10.420 1.00 70.44 90 LYS A CA 1
ATOM 728 C C . LYS A 1 90 ? 18.615 9.056 -9.433 1.00 70.44 90 LYS A C 1
ATOM 730 O O . LYS A 1 90 ? 19.790 9.354 -9.591 1.00 70.44 90 LYS A O 1
ATOM 735 N N . PHE A 1 91 ? 17.902 9.522 -8.409 1.00 69.38 91 PHE A N 1
ATOM 736 C CA . PHE A 1 91 ? 18.487 10.378 -7.376 1.00 69.38 91 PHE A CA 1
ATOM 737 C C . PHE A 1 91 ? 19.515 9.643 -6.503 1.00 69.38 91 PHE A C 1
ATOM 739 O O . PHE A 1 91 ? 20.573 10.193 -6.220 1.00 69.38 91 PHE A O 1
ATOM 746 N N . LEU A 1 92 ? 19.240 8.403 -6.093 1.00 67.56 92 LEU A N 1
ATOM 747 C CA . LEU A 1 92 ? 20.171 7.617 -5.275 1.00 67.56 92 LEU A CA 1
ATOM 748 C C . LEU A 1 92 ? 21.450 7.254 -6.048 1.00 67.56 92 LEU A C 1
ATOM 750 O O . LEU A 1 92 ? 22.540 7.294 -5.482 1.00 67.56 92 LEU A O 1
ATOM 754 N N . ASN A 1 93 ? 21.328 6.992 -7.350 1.00 65.38 93 ASN A N 1
ATOM 755 C CA . ASN A 1 93 ? 22.442 6.666 -8.237 1.00 65.38 93 ASN A CA 1
ATOM 756 C C . ASN A 1 93 ? 23.189 7.905 -8.763 1.00 65.38 93 ASN A C 1
ATOM 758 O O . ASN A 1 93 ? 24.268 7.753 -9.323 1.00 65.38 93 ASN A O 1
ATOM 762 N N . GLN A 1 94 ? 22.703 9.136 -8.538 1.00 58.78 94 GLN A N 1
ATOM 763 C CA . GLN A 1 94 ? 23.386 10.376 -8.963 1.00 58.78 94 GLN A CA 1
ATOM 764 C C . GLN A 1 94 ? 24.777 10.587 -8.332 1.00 58.78 94 GLN A C 1
ATOM 766 O O . GLN A 1 94 ? 25.509 11.473 -8.771 1.00 58.78 94 GLN A O 1
ATOM 771 N N . GLY A 1 95 ? 25.151 9.793 -7.320 1.00 53.28 95 GLY A N 1
ATOM 772 C CA . GLY A 1 95 ? 26.496 9.760 -6.733 1.00 53.28 95 GLY A CA 1
ATOM 773 C C . GLY A 1 95 ? 27.441 8.701 -7.320 1.00 53.28 95 GLY A C 1
ATOM 774 O O . GLY A 1 95 ? 28.624 8.713 -6.984 1.00 53.28 95 GLY A O 1
ATOM 775 N N . ASN A 1 96 ? 26.946 7.809 -8.184 1.00 55.72 96 ASN A N 1
ATOM 776 C CA . ASN A 1 96 ? 27.748 6.812 -8.886 1.00 55.72 96 ASN A CA 1
ATOM 777 C C . ASN A 1 96 ? 28.093 7.366 -10.272 1.00 55.72 96 ASN A C 1
ATOM 779 O O . ASN A 1 96 ? 27.246 7.441 -11.157 1.00 55.72 96 ASN A O 1
ATOM 783 N N . ASP A 1 97 ? 29.334 7.814 -10.446 1.00 51.66 97 ASP A N 1
ATOM 784 C CA . ASP A 1 97 ? 29.816 8.358 -11.716 1.00 51.66 97 ASP A CA 1
ATOM 785 C C . ASP A 1 97 ? 29.984 7.215 -12.733 1.00 51.66 97 ASP A C 1
ATOM 787 O O . ASP A 1 97 ? 31.037 6.576 -12.811 1.00 51.66 97 ASP A O 1
ATOM 791 N N . HIS A 1 98 ? 28.928 6.919 -13.496 1.00 53.47 98 HIS A N 1
ATOM 792 C CA . HIS A 1 98 ? 28.977 6.015 -14.647 1.00 53.47 98 HIS A CA 1
ATOM 793 C C . HIS A 1 98 ? 29.707 6.708 -15.806 1.00 53.47 98 HIS A C 1
ATOM 795 O O . HIS A 1 98 ? 29.119 7.124 -16.803 1.00 53.47 98 HIS A O 1
ATOM 801 N N . SER A 1 99 ? 31.018 6.899 -15.635 1.00 54.84 99 SER A N 1
ATOM 802 C CA . SER A 1 99 ? 31.917 7.562 -16.595 1.00 54.84 99 SER A CA 1
ATOM 803 C C . SER A 1 99 ? 31.952 6.910 -17.988 1.00 54.84 99 SER A C 1
ATOM 805 O O . SER A 1 99 ? 32.488 7.492 -18.931 1.00 54.84 99 SER A O 1
ATOM 807 N N . ASP A 1 100 ? 31.377 5.718 -18.110 1.00 57.66 100 ASP A N 1
ATOM 808 C CA . ASP A 1 100 ? 31.243 4.880 -19.293 1.00 57.66 100 ASP A CA 1
ATOM 809 C C . ASP A 1 100 ? 29.936 5.092 -20.082 1.00 57.66 100 ASP A C 1
ATOM 811 O O . ASP A 1 100 ? 29.837 4.611 -21.213 1.00 57.66 100 ASP A O 1
ATOM 815 N N . LEU A 1 101 ? 28.965 5.844 -19.548 1.00 57.81 101 LEU A N 1
ATOM 816 C CA . LEU A 1 101 ? 27.701 6.149 -20.228 1.00 57.81 101 LEU A CA 1
ATOM 817 C C . LEU A 1 101 ? 27.707 7.539 -20.905 1.00 57.81 101 LEU A C 1
ATOM 819 O O . LEU A 1 101 ? 28.385 8.460 -20.431 1.00 57.81 101 LEU A O 1
ATOM 823 N N . PRO A 1 102 ? 26.948 7.730 -22.009 1.00 56.44 102 PRO A N 1
ATOM 824 C CA . PRO A 1 102 ? 26.677 9.053 -22.579 1.00 56.44 102 PRO A CA 1
ATOM 825 C C . PRO A 1 102 ? 26.115 10.020 -21.522 1.00 56.44 102 PRO A C 1
ATOM 827 O O . PRO A 1 102 ? 25.373 9.600 -20.641 1.00 56.44 102 PRO A O 1
ATOM 830 N N . ASP A 1 103 ? 26.424 11.322 -21.603 1.00 56.00 103 ASP A N 1
ATOM 831 C CA . ASP A 1 103 ? 26.023 12.323 -20.586 1.00 56.00 103 ASP A CA 1
ATOM 832 C C . ASP A 1 103 ? 24.504 12.378 -20.318 1.00 56.00 103 ASP A C 1
ATOM 834 O O . ASP A 1 103 ? 24.078 12.741 -19.222 1.00 56.00 103 ASP A O 1
ATOM 838 N N . GLU A 1 104 ? 23.687 12.009 -21.304 1.00 55.97 104 GLU A N 1
ATOM 839 C CA . GLU A 1 104 ? 22.228 11.903 -21.180 1.00 55.97 104 GLU A CA 1
ATOM 840 C C . GLU A 1 104 ? 21.765 10.687 -20.353 1.00 55.97 104 GLU A C 1
ATOM 842 O O . GLU A 1 104 ? 20.733 10.768 -19.681 1.00 55.97 104 GLU A O 1
ATOM 847 N N . ASP A 1 105 ? 22.583 9.633 -20.306 1.00 55.28 105 ASP A N 1
ATOM 848 C CA . ASP A 1 105 ? 22.313 8.346 -19.655 1.00 55.28 105 ASP A CA 1
ATOM 849 C C . ASP A 1 105 ? 23.074 8.165 -18.330 1.00 55.28 105 ASP A C 1
ATOM 851 O O . ASP A 1 105 ? 22.727 7.294 -17.536 1.00 55.28 105 ASP A O 1
ATOM 855 N N . LYS A 1 106 ? 24.072 9.015 -18.030 1.00 53.75 106 LYS A N 1
ATOM 856 C CA . LYS A 1 106 ? 24.898 8.973 -16.797 1.00 53.75 106 LYS A CA 1
ATOM 857 C C . LYS A 1 106 ? 24.119 8.942 -15.485 1.00 53.75 106 LYS A C 1
ATOM 859 O O . LYS A 1 106 ? 24.658 8.564 -14.450 1.00 53.75 106 LYS A O 1
ATOM 864 N N . TYR A 1 107 ? 22.869 9.386 -15.523 1.00 51.22 107 TYR A N 1
ATOM 865 C CA . TYR A 1 107 ? 21.983 9.459 -14.369 1.00 51.22 107 TYR A CA 1
ATOM 866 C C . TYR A 1 107 ? 20.724 8.617 -14.543 1.00 51.22 107 TYR A C 1
ATOM 868 O O . TYR A 1 107 ? 19.798 8.769 -13.750 1.00 51.22 107 TYR A O 1
ATOM 876 N N . ASP A 1 108 ? 20.602 7.812 -15.594 1.00 54.91 108 ASP A N 1
ATOM 877 C CA . ASP A 1 108 ? 19.411 6.992 -15.756 1.00 54.91 108 ASP A CA 1
ATOM 878 C C . ASP A 1 108 ? 19.510 5.754 -14.872 1.00 54.91 108 ASP A C 1
ATOM 880 O O . ASP A 1 108 ? 20.367 4.898 -15.053 1.00 54.91 108 ASP A O 1
ATOM 884 N N . SER A 1 109 ? 18.605 5.667 -13.891 1.00 55.91 109 SER A N 1
ATOM 885 C CA . SER A 1 109 ? 18.253 4.372 -13.325 1.00 55.91 109 SER A CA 1
ATOM 886 C C . SER A 1 109 ? 17.760 3.516 -14.486 1.00 55.91 109 SER A C 1
ATOM 888 O O . SER A 1 109 ? 16.712 3.818 -15.074 1.00 55.91 109 SER A O 1
ATOM 890 N N . THR A 1 110 ? 18.524 2.498 -14.839 1.00 62.38 110 THR A N 1
ATOM 891 C CA . THR A 1 110 ? 18.179 1.568 -15.908 1.00 62.38 110 THR A CA 1
ATOM 892 C C . THR A 1 110 ? 16.900 0.809 -15.544 1.00 62.38 110 THR A C 1
ATOM 894 O O . THR A 1 110 ? 16.438 0.828 -14.397 1.00 62.38 110 THR A O 1
ATOM 897 N N . GLU A 1 111 ? 16.276 0.132 -16.514 1.00 63.22 111 GLU A N 1
ATOM 898 C CA . GLU A 1 111 ? 15.256 -0.864 -16.156 1.00 63.22 111 GLU A CA 1
ATOM 899 C C . GLU A 1 111 ? 15.807 -1.891 -15.175 1.00 63.22 111 GLU A C 1
ATOM 901 O O . GLU A 1 111 ? 15.084 -2.248 -14.249 1.00 63.22 111 GLU A O 1
ATOM 906 N N . ASP A 1 112 ? 17.087 -2.241 -15.300 1.00 65.06 112 ASP A N 1
ATOM 907 C CA . ASP A 1 112 ? 17.776 -3.196 -14.438 1.00 65.06 112 ASP A CA 1
ATOM 908 C C . ASP A 1 112 ? 17.849 -2.733 -12.972 1.00 65.06 112 ASP A C 1
ATOM 910 O O . ASP A 1 112 ? 17.639 -3.540 -12.069 1.00 65.06 112 ASP A O 1
ATOM 914 N N . ASP A 1 113 ? 18.028 -1.435 -12.702 1.00 67.00 113 ASP A N 1
ATOM 915 C CA . ASP A 1 113 ? 17.994 -0.893 -11.331 1.00 67.00 113 ASP A CA 1
ATOM 916 C C . ASP A 1 113 ? 16.606 -1.032 -10.683 1.00 67.00 113 ASP A C 1
ATOM 918 O O . ASP A 1 113 ? 16.475 -1.239 -9.471 1.00 67.00 113 ASP A O 1
ATOM 922 N N . LEU A 1 114 ? 15.548 -0.933 -11.496 1.00 70.00 114 LEU A N 1
ATOM 923 C CA . LEU A 1 114 ? 14.166 -1.099 -11.051 1.00 70.00 114 LEU A CA 1
ATOM 924 C C . LEU A 1 114 ? 13.876 -2.559 -10.667 1.00 70.00 114 LEU A C 1
ATOM 926 O O . LEU A 1 114 ? 13.055 -2.788 -9.776 1.00 70.00 114 LEU A O 1
ATOM 930 N N . LEU A 1 115 ? 14.555 -3.530 -11.295 1.00 70.81 115 LEU A N 1
ATOM 931 C CA . LEU A 1 115 ? 14.339 -4.977 -11.113 1.00 70.81 115 LEU A CA 1
ATOM 932 C C . LEU A 1 115 ? 14.629 -5.490 -9.695 1.00 70.81 115 LEU A C 1
ATOM 934 O O . LEU A 1 115 ? 14.247 -6.609 -9.360 1.00 70.81 115 LEU A O 1
ATOM 938 N N . ASN A 1 116 ? 15.264 -4.693 -8.834 1.00 69.88 116 ASN A N 1
ATOM 939 C CA . ASN A 1 116 ? 15.372 -5.032 -7.412 1.00 69.88 116 ASN A CA 1
ATOM 940 C C . ASN A 1 116 ? 14.031 -4.872 -6.670 1.00 69.88 116 ASN A C 1
ATOM 942 O O . ASN A 1 116 ? 13.774 -5.578 -5.700 1.00 69.88 116 ASN A O 1
ATOM 946 N N . TYR A 1 117 ? 13.161 -3.974 -7.144 1.00 73.94 117 TYR A N 1
ATOM 947 C CA . TYR A 1 117 ? 11.891 -3.605 -6.500 1.00 73.94 117 TYR A CA 1
ATOM 948 C C . TYR A 1 117 ? 10.659 -4.090 -7.273 1.00 73.94 117 TYR A C 1
ATOM 950 O O . TYR A 1 117 ? 9.547 -4.133 -6.741 1.00 73.94 117 TYR A O 1
ATOM 958 N N . ILE A 1 118 ? 10.844 -4.465 -8.537 1.00 80.75 118 ILE A N 1
ATOM 959 C CA . ILE A 1 118 ? 9.841 -5.155 -9.343 1.00 80.75 118 ILE A CA 1
ATOM 960 C C . ILE A 1 118 ? 10.343 -6.552 -9.679 1.00 80.75 118 ILE A C 1
ATOM 962 O O . ILE A 1 118 ? 11.536 -6.796 -9.767 1.00 80.75 118 ILE A O 1
ATOM 966 N N . ASN A 1 119 ? 9.445 -7.494 -9.890 1.00 81.88 119 ASN A N 1
ATOM 967 C CA . ASN A 1 119 ? 9.831 -8.799 -10.378 1.00 81.88 119 ASN A CA 1
ATOM 968 C C . ASN A 1 119 ? 10.336 -8.691 -11.830 1.00 81.88 119 ASN A C 1
ATOM 970 O O . ASN A 1 119 ? 9.604 -8.174 -12.673 1.00 81.88 119 ASN A O 1
ATOM 974 N N . PRO A 1 120 ? 11.544 -9.184 -12.147 1.00 78.62 120 PRO A N 1
ATOM 975 C CA . PRO A 1 120 ? 12.083 -9.138 -13.504 1.00 78.62 120 PRO A CA 1
ATOM 976 C C . PRO A 1 120 ? 11.314 -9.997 -14.510 1.00 78.62 120 PRO A C 1
ATOM 978 O O . PRO A 1 120 ? 11.292 -9.669 -15.691 1.00 78.62 120 PRO A O 1
ATOM 981 N N . ASP A 1 121 ? 10.639 -11.050 -14.057 1.00 83.00 121 ASP A N 1
ATOM 982 C CA . ASP A 1 121 ? 9.947 -12.001 -14.923 1.00 83.00 121 ASP A CA 1
ATOM 983 C C . ASP A 1 121 ? 8.576 -11.486 -15.386 1.00 83.00 121 ASP A C 1
ATOM 985 O O . ASP A 1 121 ? 8.163 -11.744 -16.515 1.00 83.00 121 ASP A O 1
ATOM 989 N N . ASN A 1 122 ? 7.845 -10.769 -14.523 1.00 83.69 122 ASN A N 1
ATOM 990 C CA . ASN A 1 122 ? 6.480 -10.300 -14.817 1.00 83.69 122 ASN A CA 1
ATOM 991 C C . ASN A 1 122 ? 6.303 -8.772 -14.708 1.00 83.69 122 ASN A C 1
ATOM 993 O O . ASN A 1 122 ? 5.262 -8.236 -15.083 1.00 83.69 122 ASN A O 1
ATOM 997 N N . GLY A 1 123 ? 7.308 -8.051 -14.211 1.00 82.81 123 GLY A N 1
ATOM 998 C CA . GLY A 1 123 ? 7.291 -6.604 -14.024 1.00 82.81 123 GLY A CA 1
ATOM 999 C C . GLY A 1 123 ? 6.469 -6.101 -12.830 1.00 82.81 123 GLY A C 1
ATOM 1000 O O . GLY A 1 123 ? 6.350 -4.884 -12.662 1.00 82.81 123 GLY A O 1
ATOM 1001 N N . HIS A 1 124 ? 5.884 -6.975 -12.014 1.00 89.75 124 HIS A N 1
ATOM 1002 C CA . HIS A 1 124 ? 5.019 -6.585 -10.899 1.00 89.75 124 HIS A CA 1
ATOM 1003 C C . HIS A 1 124 ? 5.842 -6.004 -9.741 1.00 89.75 124 HIS A C 1
ATOM 1005 O O . HIS A 1 124 ? 6.878 -6.574 -9.396 1.00 89.75 124 HIS A O 1
ATOM 1011 N N . PRO A 1 125 ? 5.406 -4.903 -9.101 1.00 89.50 125 PRO A N 1
ATOM 1012 C CA . PRO A 1 125 ? 5.958 -4.469 -7.823 1.00 89.50 125 PRO A CA 1
ATOM 1013 C C . PRO A 1 125 ? 5.927 -5.596 -6.794 1.00 89.50 125 PRO A C 1
ATOM 1015 O O . PRO A 1 125 ? 4.904 -6.264 -6.634 1.00 89.50 125 PRO A O 1
ATOM 1018 N N . ARG A 1 126 ? 7.043 -5.791 -6.094 1.00 90.25 126 ARG A N 1
ATOM 1019 C CA . ARG A 1 126 ? 7.137 -6.750 -4.993 1.00 90.25 126 ARG A CA 1
ATOM 1020 C C . ARG A 1 126 ? 6.879 -6.037 -3.679 1.00 90.25 126 ARG A C 1
ATOM 1022 O O . ARG A 1 126 ? 7.507 -5.019 -3.408 1.00 90.25 126 ARG A O 1
ATOM 1029 N N . LEU A 1 127 ? 5.978 -6.585 -2.872 1.00 93.06 127 LEU A N 1
ATOM 1030 C CA . LEU A 1 127 ? 5.730 -6.123 -1.508 1.00 93.06 127 LEU A CA 1
ATOM 1031 C C . LEU A 1 127 ? 5.793 -7.304 -0.547 1.00 93.06 127 LEU A C 1
ATOM 1033 O O . LEU A 1 127 ? 5.326 -8.400 -0.870 1.00 93.06 127 LEU A O 1
ATOM 1037 N N . HIS A 1 128 ? 6.351 -7.072 0.637 1.00 93.88 128 HIS A N 1
ATOM 1038 C CA . HIS A 1 128 ? 6.329 -8.049 1.716 1.00 93.88 128 HIS A CA 1
ATOM 1039 C C . HIS A 1 128 ? 5.014 -7.948 2.489 1.00 93.88 128 HIS A C 1
ATOM 1041 O O . HIS A 1 128 ? 4.558 -6.863 2.853 1.00 93.88 128 HIS A O 1
ATOM 1047 N N . ASP A 1 129 ? 4.392 -9.102 2.703 1.00 94.31 129 ASP A N 1
ATOM 1048 C CA . ASP A 1 129 ? 3.087 -9.223 3.331 1.00 94.31 129 ASP A CA 1
ATOM 1049 C C . ASP A 1 129 ? 3.206 -9.280 4.856 1.00 94.31 129 ASP A C 1
ATOM 1051 O O . ASP A 1 129 ? 3.543 -10.318 5.430 1.00 94.31 129 ASP A O 1
ATOM 1055 N N . THR A 1 130 ? 2.896 -8.166 5.510 1.00 93.25 130 THR A N 1
ATOM 1056 C CA . THR A 1 130 ? 2.883 -8.025 6.969 1.00 93.25 130 THR A CA 1
ATOM 1057 C C . THR A 1 130 ? 1.487 -8.244 7.557 1.00 93.25 130 THR A C 1
ATOM 1059 O O . THR A 1 130 ? 1.172 -7.718 8.624 1.00 93.25 130 THR A O 1
ATOM 1062 N N . ALA A 1 131 ? 0.617 -9.025 6.904 1.00 91.69 131 ALA A N 1
ATOM 1063 C CA . ALA A 1 131 ? -0.717 -9.351 7.421 1.00 91.69 131 ALA A CA 1
ATOM 1064 C C . ALA A 1 131 ? -0.719 -9.956 8.839 1.00 91.69 131 ALA A C 1
ATOM 1066 O O . ALA A 1 131 ? -1.728 -9.854 9.539 1.00 91.69 131 ALA A O 1
ATOM 1067 N N . SER A 1 132 ? 0.394 -10.532 9.307 1.00 88.94 132 SER A N 1
ATOM 1068 C CA . SER A 1 132 ? 0.553 -10.931 10.712 1.00 88.94 132 SER A CA 1
ATOM 1069 C C . SER A 1 132 ? 0.316 -9.771 11.681 1.00 88.94 132 SER A C 1
ATOM 1071 O O . SER A 1 132 ? -0.364 -9.956 12.682 1.00 88.94 132 SER A O 1
ATOM 1073 N N . ASP A 1 133 ? 0.764 -8.555 11.356 1.00 85.62 133 ASP A N 1
ATOM 1074 C CA . ASP A 1 133 ? 0.573 -7.371 12.205 1.00 85.62 133 ASP A CA 1
ATOM 1075 C C . ASP A 1 133 ? -0.906 -6.992 12.354 1.00 85.62 133 ASP A C 1
ATOM 1077 O O . ASP A 1 133 ? -1.339 -6.501 13.403 1.00 85.62 133 ASP A O 1
ATOM 1081 N N . PHE A 1 134 ? -1.696 -7.232 11.303 1.00 87.56 134 PHE A N 1
ATOM 1082 C CA . PHE A 1 134 ? -3.146 -7.086 11.351 1.00 87.56 134 PHE A CA 1
ATOM 1083 C C . PHE A 1 134 ? -3.776 -8.138 12.270 1.00 87.56 134 PHE A C 1
ATOM 1085 O O . PHE A 1 134 ? -4.598 -7.789 13.118 1.00 87.56 134 PHE A O 1
ATOM 1092 N N . LEU A 1 135 ? -3.378 -9.406 12.130 1.00 87.38 135 LEU A N 1
ATOM 1093 C CA . LEU A 1 135 ? -3.912 -10.517 12.927 1.00 87.38 135 LEU A CA 1
ATOM 1094 C C . LEU A 1 135 ? -3.557 -10.396 14.414 1.00 87.38 135 LEU A C 1
ATOM 1096 O O . LEU A 1 135 ? -4.395 -10.678 15.270 1.00 87.38 135 LEU A O 1
ATOM 1100 N N . ASP A 1 136 ? -2.354 -9.913 14.712 1.00 88.25 136 ASP A N 1
ATOM 1101 C CA . ASP A 1 136 ? -1.860 -9.691 16.071 1.00 88.25 136 ASP A CA 1
ATOM 1102 C C . ASP A 1 136 ? -2.433 -8.406 16.705 1.00 88.25 136 ASP A C 1
ATOM 1104 O O . ASP A 1 136 ? -2.212 -8.132 17.888 1.00 88.25 136 ASP A O 1
ATOM 1108 N N . GLY A 1 137 ? -3.175 -7.598 15.937 1.00 85.69 137 GLY A N 1
ATOM 1109 C CA . GLY A 1 137 ? -3.813 -6.370 16.416 1.00 85.69 137 GLY A CA 1
ATOM 1110 C C . GLY A 1 137 ? -2.816 -5.277 16.811 1.00 85.69 137 GLY A C 1
ATOM 1111 O O . GLY A 1 137 ? -3.098 -4.459 17.693 1.00 85.69 137 GLY A O 1
ATOM 1112 N N . THR A 1 138 ? -1.629 -5.252 16.197 1.00 88.25 138 THR A N 1
ATOM 1113 C CA . THR A 1 138 ? -0.568 -4.289 16.544 1.00 88.25 138 THR A CA 1
ATOM 1114 C C . THR A 1 138 ? -0.798 -2.913 15.915 1.00 88.25 138 THR A C 1
ATOM 1116 O O . THR A 1 138 ? -0.293 -1.908 16.422 1.00 88.25 138 THR A O 1
ATOM 1119 N N . ALA A 1 139 ? -1.602 -2.840 14.852 1.00 91.94 139 ALA A N 1
ATOM 1120 C CA . ALA A 1 139 ? -1.949 -1.601 14.172 1.00 91.94 139 ALA A CA 1
ATOM 1121 C C . ALA A 1 139 ? -2.887 -0.709 15.009 1.00 91.94 139 ALA A C 1
ATOM 1123 O O . ALA A 1 139 ? -3.884 -1.164 15.568 1.00 91.94 139 ALA A O 1
ATOM 1124 N N . LEU A 1 140 ? -2.595 0.594 15.058 1.00 93.62 140 LEU A N 1
ATOM 1125 C CA . LEU A 1 140 ? -3.493 1.599 15.644 1.00 93.62 140 LEU A CA 1
ATOM 1126 C C . LEU A 1 140 ? -4.625 1.977 14.687 1.00 93.62 140 LEU A C 1
ATOM 1128 O O . LEU A 1 140 ? -5.706 2.371 15.123 1.00 93.62 140 LEU A O 1
ATOM 1132 N N . GLN A 1 141 ? -4.362 1.865 13.388 1.00 95.44 141 GLN A N 1
ATOM 1133 C CA . GLN A 1 141 ? -5.316 2.115 12.323 1.00 95.44 141 GLN A CA 1
ATOM 1134 C C . GLN A 1 141 ? -5.176 1.036 11.254 1.00 95.44 141 GLN A C 1
ATOM 1136 O O . GLN A 1 141 ? -4.065 0.661 10.885 1.00 95.44 141 GLN A O 1
ATOM 1141 N N . VAL A 1 142 ? -6.307 0.573 10.739 1.00 96.00 142 VAL A N 1
ATOM 1142 C CA . VAL A 1 142 ? -6.405 -0.402 9.658 1.00 96.00 142 VAL A CA 1
ATOM 1143 C C . VAL A 1 142 ? -7.230 0.184 8.520 1.00 96.00 142 VAL A C 1
ATOM 1145 O O . VAL A 1 142 ? -8.316 0.722 8.745 1.00 96.00 142 VAL A O 1
ATOM 1148 N N . TYR A 1 143 ? -6.721 0.020 7.305 1.00 96.81 143 TYR A N 1
ATOM 1149 C CA . TYR A 1 143 ? -7.435 0.223 6.052 1.00 96.81 143 TYR A CA 1
ATOM 1150 C C . TYR A 1 143 ? -7.495 -1.110 5.316 1.00 96.81 143 TYR A C 1
ATOM 1152 O O . TYR A 1 143 ? -6.464 -1.645 4.916 1.00 96.81 143 TYR A O 1
ATOM 1160 N N . LEU A 1 144 ? -8.689 -1.667 5.155 1.00 96.38 144 LEU A N 1
ATOM 1161 C CA . LEU A 1 144 ? -8.879 -2.967 4.527 1.00 96.38 144 LEU A CA 1
ATOM 1162 C C . LEU A 1 144 ? -9.883 -2.842 3.389 1.00 96.38 144 LEU A C 1
ATO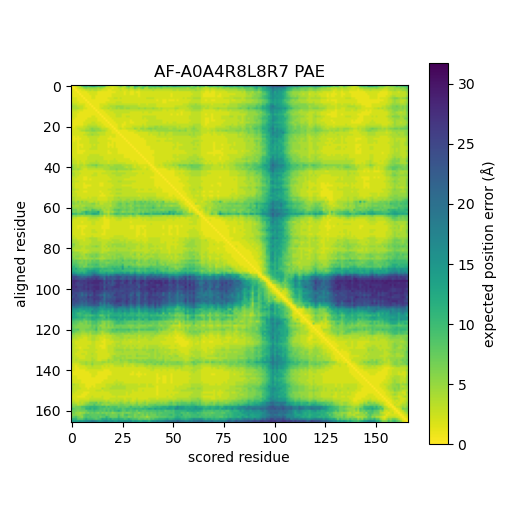M 1164 O O . LEU A 1 144 ? -11.051 -2.541 3.622 1.00 96.38 144 LEU A O 1
ATOM 1168 N N . VAL A 1 145 ? -9.436 -3.096 2.164 1.00 96.81 145 VAL A N 1
ATOM 1169 C CA . VAL A 1 145 ? -10.349 -3.322 1.040 1.00 96.81 145 VAL A CA 1
ATOM 1170 C C . VAL A 1 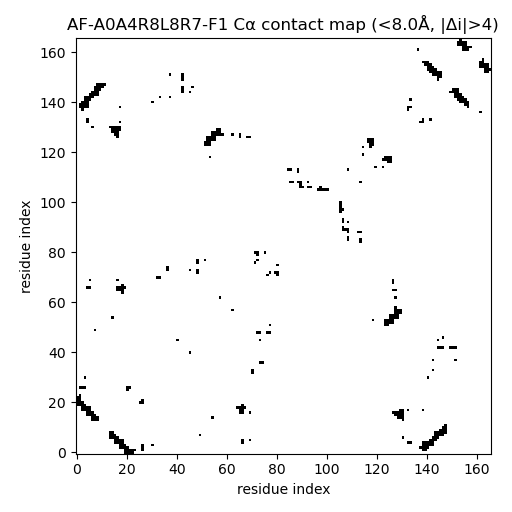145 ? -10.792 -4.772 1.095 1.00 96.81 145 VAL A C 1
ATOM 1172 O O . VAL A 1 145 ? -9.954 -5.664 1.012 1.00 96.81 145 VAL A O 1
ATOM 1175 N N . ASP A 1 146 ? -12.081 -5.032 1.226 1.00 96.94 146 ASP A N 1
ATOM 1176 C CA . ASP A 1 146 ? -12.604 -6.386 1.198 1.00 96.94 146 ASP A CA 1
ATOM 1177 C C . ASP A 1 146 ? -13.235 -6.711 -0.151 1.00 96.94 146 ASP A C 1
ATOM 1179 O O . ASP A 1 146 ? -14.321 -6.236 -0.483 1.00 96.94 146 ASP A O 1
ATOM 1183 N N . PHE A 1 147 ? -12.564 -7.557 -0.929 1.00 96.94 147 PHE A N 1
ATOM 1184 C CA . PHE A 1 147 ? -13.092 -8.033 -2.202 1.00 96.94 147 PHE A CA 1
ATOM 1185 C C . PHE A 1 147 ? -14.165 -9.112 -2.032 1.00 96.94 147 PHE A C 1
ATOM 1187 O O . PHE A 1 147 ? -14.919 -9.346 -2.977 1.00 96.94 147 PHE A O 1
ATOM 1194 N N . ASP A 1 148 ? -14.267 -9.745 -0.860 1.00 95.88 148 ASP A N 1
ATOM 1195 C CA . ASP A 1 148 ? -15.279 -10.769 -0.596 1.00 95.88 148 ASP A CA 1
ATOM 1196 C C . ASP A 1 148 ? -16.662 -10.143 -0.363 1.00 95.88 148 ASP A C 1
ATOM 1198 O O . ASP A 1 148 ? -17.674 -10.688 -0.808 1.00 95.88 148 ASP A O 1
ATOM 1202 N N . THR A 1 149 ? -16.714 -8.978 0.294 1.00 95.88 149 THR A N 1
ATOM 1203 C CA . THR A 1 149 ? -17.951 -8.204 0.519 1.00 95.88 149 THR A CA 1
ATOM 1204 C C . THR A 1 149 ? -18.103 -7.005 -0.411 1.00 95.88 149 THR A C 1
ATOM 1206 O O . THR A 1 149 ? -19.183 -6.420 -0.472 1.00 95.88 149 THR A O 1
ATOM 1209 N N . ASN A 1 150 ? -17.058 -6.664 -1.169 1.00 95.44 150 ASN A N 1
ATOM 1210 C CA . ASN A 1 150 ? -16.981 -5.464 -1.999 1.00 95.44 150 ASN A CA 1
ATOM 1211 C C . ASN A 1 150 ? -17.146 -4.166 -1.181 1.00 95.44 150 ASN A C 1
ATOM 1213 O O . ASN A 1 150 ? -17.846 -3.238 -1.593 1.00 95.44 150 ASN A O 1
ATOM 1217 N N . GLU A 1 151 ? -16.489 -4.104 -0.022 1.00 94.69 151 GLU A N 1
ATOM 1218 C CA . GLU A 1 151 ? -16.530 -2.971 0.905 1.00 94.69 151 GLU A CA 1
ATOM 1219 C C . GLU A 1 151 ? -15.127 -2.461 1.254 1.00 94.69 151 GLU A C 1
ATOM 1221 O O . GLU A 1 151 ? -14.119 -3.143 1.086 1.00 94.69 151 GLU A O 1
ATOM 1226 N N . ILE A 1 152 ? -15.062 -1.234 1.768 1.00 94.25 152 ILE A N 1
ATOM 1227 C CA . ILE A 1 152 ? -13.857 -0.668 2.372 1.00 94.25 152 ILE A CA 1
ATOM 1228 C C . ILE A 1 152 ? -14.102 -0.543 3.872 1.00 94.25 152 ILE A C 1
ATOM 1230 O O . ILE A 1 152 ? -15.066 0.088 4.305 1.00 94.25 152 ILE A O 1
ATOM 1234 N N . HIS A 1 153 ? -13.202 -1.111 4.668 1.00 94.12 153 HIS A N 1
ATOM 1235 C CA . HIS A 1 153 ? -13.228 -1.026 6.117 1.00 94.12 153 HIS A CA 1
ATOM 1236 C C . HIS A 1 153 ? -12.096 -0.134 6.617 1.00 94.12 153 HIS A C 1
ATOM 1238 O O . HIS A 1 153 ? -10.917 -0.398 6.385 1.00 94.12 153 HIS A O 1
ATOM 1244 N N . VAL A 1 154 ? -12.468 0.897 7.367 1.00 94.06 154 VAL A N 1
ATOM 1245 C CA . VAL A 1 154 ? -11.536 1.741 8.110 1.00 94.06 154 VAL A CA 1
ATOM 1246 C C . VAL A 1 154 ? -11.747 1.428 9.584 1.00 94.06 154 VAL A C 1
ATOM 1248 O O . VAL A 1 154 ? -12.829 1.663 10.114 1.00 94.06 154 VAL A O 1
ATOM 1251 N N . LEU A 1 155 ? -10.752 0.842 10.248 1.00 92.94 155 LEU A N 1
ATOM 1252 C CA . LEU A 1 155 ? -10.858 0.426 11.649 1.00 92.94 155 LEU A CA 1
ATOM 1253 C C . LEU A 1 155 ? -9.801 1.137 12.485 1.00 92.94 155 LEU A C 1
ATOM 1255 O O . LEU A 1 155 ? -8.645 1.226 12.083 1.00 92.94 155 LEU A O 1
ATOM 1259 N N . LYS A 1 156 ? -10.173 1.587 13.677 1.00 92.69 156 LYS A N 1
ATOM 1260 C CA . LYS A 1 156 ? -9.266 2.225 14.628 1.00 92.69 156 LYS A CA 1
ATOM 1261 C C . LYS A 1 156 ? -9.181 1.401 15.902 1.00 92.69 156 LYS A C 1
ATOM 1263 O O . LYS A 1 156 ? -10.182 0.845 16.352 1.00 92.69 156 LYS A O 1
ATOM 1268 N N . ARG A 1 157 ? -7.995 1.349 16.500 1.00 88.31 157 ARG A N 1
ATOM 1269 C CA . ARG A 1 157 ? -7.796 0.721 17.801 1.00 88.31 157 ARG A CA 1
ATOM 1270 C C . ARG A 1 157 ? -8.326 1.619 18.919 1.00 88.31 157 ARG A C 1
ATOM 1272 O O . ARG A 1 157 ? -7.870 2.750 19.091 1.00 88.31 157 ARG A O 1
ATOM 1279 N N . GLU A 1 158 ? -9.250 1.085 19.708 1.00 85.81 158 GLU A N 1
ATOM 1280 C CA . GLU A 1 158 ? -9.736 1.661 20.962 1.00 85.81 158 GLU A CA 1
ATOM 1281 C C . GLU A 1 158 ? -9.479 0.652 22.091 1.00 85.81 158 GLU A C 1
ATOM 1283 O O . GLU A 1 158 ? -10.132 -0.391 22.187 1.00 85.81 158 GLU A O 1
ATOM 1288 N N . GLY A 1 159 ? -8.469 0.933 22.922 1.00 82.75 159 GLY A N 1
ATOM 1289 C CA . GLY A 1 159 ? -7.976 -0.020 23.922 1.00 82.75 159 GLY A CA 1
ATOM 1290 C C . GLY A 1 159 ? -7.429 -1.294 23.268 1.00 82.75 159 GLY A C 1
ATOM 1291 O O . GLY A 1 159 ? -6.493 -1.235 22.468 1.00 82.75 159 GLY A O 1
ATOM 1292 N N . ASP A 1 160 ? -8.038 -2.435 23.591 1.00 76.94 160 ASP A N 1
ATOM 1293 C CA . ASP A 1 160 ? -7.676 -3.757 23.054 1.00 76.94 160 ASP A CA 1
ATOM 1294 C C . ASP A 1 160 ? -8.596 -4.222 21.915 1.00 76.94 160 ASP A C 1
ATOM 1296 O O . ASP A 1 160 ? -8.554 -5.380 21.507 1.00 76.94 160 ASP A O 1
ATOM 1300 N N . THR A 1 161 ? -9.447 -3.333 21.395 1.00 79.25 161 THR A N 1
ATOM 1301 C CA . THR A 1 161 ? -10.422 -3.669 20.350 1.00 79.25 161 THR A CA 1
ATOM 1302 C C . THR A 1 161 ? -10.263 -2.801 19.110 1.00 79.25 161 THR A C 1
ATOM 1304 O O . THR A 1 161 ? -9.897 -1.630 19.204 1.00 79.25 161 THR A O 1
ATOM 1307 N N . MET A 1 162 ? -10.560 -3.373 17.940 1.00 84.31 162 MET A N 1
ATOM 1308 C CA . MET A 1 162 ? -10.678 -2.634 16.682 1.00 84.31 162 MET A CA 1
ATOM 1309 C C . MET A 1 162 ? -12.136 -2.238 16.462 1.00 84.31 162 MET A C 1
ATOM 1311 O O . MET A 1 162 ? -13.024 -3.092 16.473 1.00 84.31 162 MET A O 1
ATOM 1315 N N . VAL A 1 163 ? -12.381 -0.950 16.245 1.00 84.31 163 VAL A N 1
ATOM 1316 C CA . VAL A 1 163 ? -13.718 -0.378 16.053 1.00 84.31 163 VAL A CA 1
ATOM 1317 C C . VAL A 1 163 ? -13.802 0.241 14.663 1.00 84.31 163 VAL A C 1
ATOM 1319 O O . VAL A 1 163 ? -12.881 0.932 14.228 1.00 84.31 163 VAL A O 1
ATOM 1322 N N . ALA A 1 164 ? -14.901 -0.011 13.951 1.00 82.62 164 ALA A N 1
ATOM 1323 C CA . ALA A 1 164 ? -15.132 0.591 12.643 1.00 82.62 164 ALA A CA 1
ATOM 1324 C C . ALA A 1 164 ? -15.319 2.109 12.758 1.00 82.62 164 ALA A C 1
ATOM 1326 O O . ALA A 1 164 ? -16.126 2.592 13.556 1.00 82.62 164 ALA A O 1
ATOM 1327 N N . VAL A 1 165 ? -14.588 2.846 11.930 1.00 81.12 165 VAL A N 1
ATOM 1328 C CA . VAL A 1 165 ? -14.703 4.292 11.765 1.00 81.12 165 VAL A CA 1
ATOM 1329 C C . VAL A 1 165 ? -15.682 4.544 10.622 1.00 81.12 165 VAL A C 1
ATOM 1331 O O . VAL A 1 165 ? -15.549 3.949 9.553 1.00 81.12 165 VAL A O 1
ATOM 1334 N N . LYS A 1 166 ? -16.695 5.371 10.880 1.00 57.66 166 LYS A N 1
ATOM 1335 C CA . LYS A 1 166 ? -17.666 5.812 9.871 1.00 57.66 166 LYS A CA 1
ATOM 1336 C C . LYS A 1 166 ? -17.193 7.064 9.156 1.00 57.66 166 LYS A C 1
ATOM 1338 O O . LYS A 1 166 ? -16.569 7.908 9.838 1.00 57.66 166 LYS A O 1
#

Solvent-accessible surface area (backbone atoms only — not comparable to full-atom values): 9222 Å² total; per-residue (Å²): 117,48,31,36,32,40,34,39,32,51,90,92,41,67,46,24,21,53,34,77,34,83,44,71,70,56,40,54,56,54,49,51,51,52,50,52,39,64,74,73,49,54,68,70,62,52,46,57,54,56,78,46,48,41,80,38,80,61,45,84,92,76,56,85,51,37,21,58,50,50,53,43,32,66,71,47,37,70,68,46,29,55,54,48,50,44,53,51,46,19,59,70,41,61,78,51,83,46,84,8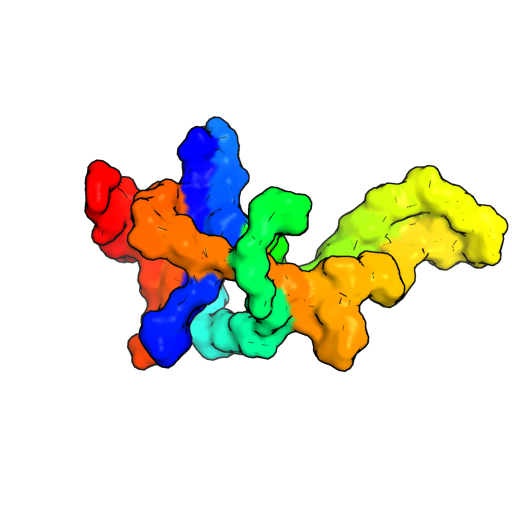8,46,59,86,89,49,37,48,56,47,46,76,71,66,47,40,82,53,20,40,79,90,78,62,27,43,56,37,39,36,39,36,62,43,62,76,71,59,67,35,47,32,38,40,36,40,28,66,77,78,69,46,78,46,41,32,35,51,56,89,96,42,77,41,81,59,131